Protein AF-A0A259T7M2-F1 (afdb_monomer)

pLDDT: mean 73.84, std 19.39, range [34.62, 96.56]

Solvent-accessible surface area (backbone atoms only — not comparable to full-atom values): 11384 Å² total; per-residue (Å²): 136,88,79,87,78,83,86,73,90,80,79,92,81,84,85,90,70,94,65,81,77,78,75,82,80,71,88,70,95,78,71,98,58,84,84,76,78,56,63,72,60,48,63,72,45,40,67,43,51,76,69,68,71,51,59,69,73,58,44,53,52,46,53,56,45,40,78,73,32,67,69,57,39,53,54,49,49,56,54,52,55,55,50,52,63,66,76,60,64,74,80,76,85,79,68,75,72,56,64,63,56,51,55,52,52,58,71,70,50,72,79,76,74,77,73,76,68,79,83,73,69,78,78,77,50,72,65,58,58,52,51,52,52,50,51,53,52,49,52,52,49,49,49,59,74,68,43,50,63,59,59,49,50,51,51,51,50,52,53,50,51,56,49,51,54,52,51,52,51,51,58,62,72,70,54,132

Radius of gyration: 30.53 Å; Cα contacts (8 Å, |Δi|>4): 27; chains: 1; bounding box: 56×61×74 Å

Sequence (176 aa):
MLLSGDCQEAGHYRQNRRVPVIPCQTNDASERRGAQVKCELIQYQMAAYAAHELPPE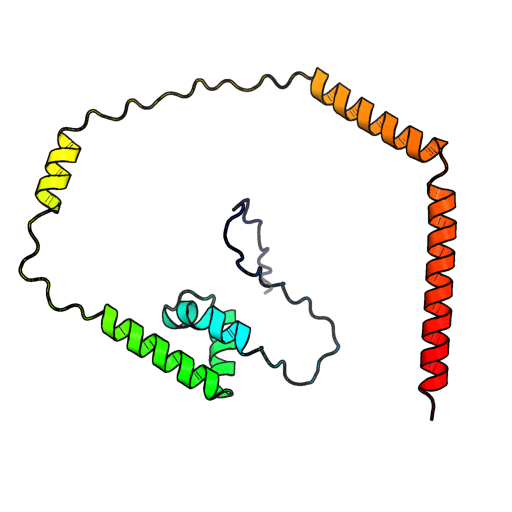TSLLIEKHLNQCPECQAWYQEIVEMSHMWESPDPVTDMPDIVSGVMEEIRQMPPLAVRSLPRSRPRESQKSKLAHFGLAACLTFCLFQFGIFEHLGNGLTEATQHLSTRVEHIFKEGNP

Structure (mmCIF, N/CA/C/O backbone):
data_AF-A0A259T7M2-F1
#
_entry.id   AF-A0A259T7M2-F1
#
loop_
_atom_site.group_PDB
_atom_site.id
_atom_site.type_symbol
_atom_site.label_atom_id
_atom_site.label_alt_id
_atom_site.label_comp_id
_atom_site.label_asym_id
_atom_site.label_entity_id
_atom_site.label_seq_id
_atom_site.pdbx_PDB_ins_code
_atom_site.Cartn_x
_atom_site.Cartn_y
_atom_site.Cartn_z
_atom_site.occupancy
_atom_site.B_iso_or_equiv
_atom_site.auth_seq_id
_atom_site.auth_comp_id
_atom_site.auth_asym_id
_atom_site.auth_atom_id
_atom_site.pdbx_PDB_model_num
ATOM 1 N N . MET A 1 1 ? 16.761 -17.327 27.073 1.00 35.00 1 MET A N 1
ATOM 2 C CA . MET A 1 1 ? 17.689 -16.486 26.291 1.00 35.00 1 MET A CA 1
ATOM 3 C C . MET A 1 1 ? 16.846 -15.497 25.520 1.00 35.00 1 MET A C 1
ATOM 5 O O . MET A 1 1 ? 15.986 -15.916 24.761 1.00 35.00 1 MET A O 1
ATOM 9 N N . LEU A 1 2 ? 17.015 -14.219 25.844 1.00 41.66 2 LEU A N 1
ATOM 10 C CA . LEU A 1 2 ? 16.367 -13.081 25.202 1.00 41.66 2 LEU A CA 1
ATOM 11 C C . LEU A 1 2 ? 17.026 -12.850 23.841 1.00 41.66 2 LEU A C 1
ATOM 13 O O . LEU A 1 2 ? 18.251 -12.789 23.783 1.00 41.66 2 LEU A O 1
ATOM 17 N N . LEU A 1 3 ? 16.235 -12.671 22.788 1.00 41.03 3 LEU A N 1
ATOM 18 C CA . LEU A 1 3 ? 16.677 -11.936 21.608 1.00 41.03 3 LEU A CA 1
ATOM 19 C C . LEU A 1 3 ? 15.627 -10.870 21.313 1.00 41.03 3 LEU A C 1
ATOM 21 O O . LEU A 1 3 ? 14.634 -11.110 20.631 1.00 41.03 3 LEU A O 1
ATOM 25 N N . SER A 1 4 ? 15.864 -9.702 21.909 1.00 42.59 4 SER A N 1
ATOM 26 C CA . SER A 1 4 ? 15.379 -8.424 21.405 1.00 42.59 4 SER A CA 1
ATOM 27 C C . SER A 1 4 ? 15.947 -8.235 20.001 1.00 42.59 4 SER A C 1
ATOM 29 O O . SER A 1 4 ? 17.165 -8.213 19.831 1.00 42.59 4 SER A O 1
ATOM 31 N N . GLY A 1 5 ? 15.072 -8.158 19.003 1.00 38.41 5 GLY A N 1
ATOM 32 C CA . GLY A 1 5 ? 15.416 -7.710 17.661 1.00 38.41 5 GLY A CA 1
ATOM 33 C C . GLY A 1 5 ? 14.941 -6.276 17.497 1.00 38.41 5 GLY A C 1
ATOM 34 O O . GLY A 1 5 ? 13.739 -6.033 17.441 1.00 38.41 5 GLY A O 1
ATOM 35 N N . ASP A 1 6 ? 15.885 -5.343 17.466 1.00 40.09 6 ASP A N 1
ATOM 36 C CA . ASP A 1 6 ? 15.652 -3.932 17.183 1.00 40.09 6 ASP A CA 1
ATOM 37 C C . ASP A 1 6 ? 15.099 -3.760 15.754 1.00 40.09 6 ASP A C 1
ATOM 39 O O . ASP A 1 6 ? 15.720 -4.187 14.778 1.00 40.09 6 ASP A O 1
ATOM 43 N N . CYS A 1 7 ? 13.932 -3.125 15.604 1.00 39.53 7 CYS A N 1
ATOM 44 C CA . CYS A 1 7 ? 13.432 -2.707 14.294 1.00 39.53 7 CYS A CA 1
ATOM 45 C C . CYS A 1 7 ? 14.139 -1.416 13.872 1.00 39.53 7 CYS A C 1
ATOM 47 O O . CYS A 1 7 ? 13.819 -0.322 14.335 1.00 39.53 7 CYS A O 1
ATOM 49 N N . GLN A 1 8 ? 15.118 -1.576 12.990 1.00 40.34 8 GLN A N 1
ATOM 50 C CA . GLN A 1 8 ? 15.891 -0.510 12.372 1.00 40.34 8 GLN A CA 1
ATOM 51 C C . GLN A 1 8 ? 15.085 0.212 11.274 1.00 40.34 8 GLN A C 1
ATOM 53 O O . GLN A 1 8 ? 14.335 -0.408 10.522 1.00 40.34 8 GLN A O 1
ATOM 58 N N . GLU A 1 9 ? 15.262 1.535 11.210 1.00 45.09 9 GLU A N 1
ATOM 59 C CA . GLU A 1 9 ? 14.711 2.483 10.232 1.00 45.09 9 GLU A CA 1
ATOM 60 C C . GLU A 1 9 ? 14.661 1.957 8.785 1.00 45.09 9 GLU A C 1
ATOM 62 O O . GLU A 1 9 ? 15.692 1.654 8.184 1.00 45.09 9 GLU A O 1
ATOM 67 N N . ALA A 1 10 ? 13.470 1.982 8.177 1.00 39.53 10 ALA A N 1
ATOM 68 C CA . ALA A 1 10 ? 13.306 1.961 6.726 1.00 39.53 10 ALA A CA 1
ATOM 69 C C . ALA A 1 10 ? 12.948 3.373 6.242 1.00 39.53 10 ALA A C 1
ATOM 71 O O . ALA A 1 10 ? 11.916 3.944 6.598 1.00 39.53 10 ALA A O 1
ATOM 72 N N . GLY A 1 11 ? 13.861 3.949 5.462 1.00 34.62 11 GLY A N 1
ATOM 73 C CA . GLY A 1 11 ? 13.812 5.325 4.996 1.00 34.62 11 GLY A CA 1
ATOM 74 C C . GLY A 1 11 ? 12.745 5.629 3.940 1.00 34.62 11 GLY A C 1
ATOM 75 O O . GLY A 1 11 ? 12.208 4.763 3.260 1.00 34.62 11 GLY A O 1
ATOM 76 N N . HIS A 1 12 ? 12.492 6.932 3.815 1.00 41.09 12 HIS A N 1
ATOM 77 C CA . HIS A 1 12 ? 11.998 7.674 2.653 1.00 41.09 12 HIS A CA 1
ATOM 78 C C . HIS A 1 12 ? 11.417 6.873 1.467 1.00 41.09 12 HIS A C 1
ATOM 80 O O . HIS A 1 12 ? 12.053 6.745 0.422 1.00 41.09 12 HIS A O 1
ATOM 86 N N . TYR A 1 13 ? 10.132 6.520 1.555 1.00 36.28 13 TYR A N 1
ATOM 87 C CA . TYR A 1 13 ? 9.273 6.369 0.376 1.00 36.28 13 TYR A CA 1
ATOM 88 C C . TYR A 1 13 ? 8.168 7.431 0.427 1.00 36.28 13 TYR A C 1
ATOM 90 O O . TYR A 1 13 ? 7.138 7.290 1.087 1.00 36.28 13 TYR A O 1
ATOM 98 N N . ARG A 1 14 ? 8.437 8.581 -0.202 1.00 40.62 14 ARG A N 1
ATOM 99 C CA . ARG A 1 14 ? 7.526 9.730 -0.245 1.00 40.62 14 ARG A CA 1
ATOM 100 C C . ARG A 1 14 ? 6.441 9.510 -1.311 1.00 40.62 14 ARG A C 1
ATOM 102 O O . ARG A 1 14 ? 6.738 9.482 -2.497 1.00 40.62 14 ARG A O 1
ATOM 109 N N . GLN A 1 15 ? 5.194 9.485 -0.835 1.00 50.56 15 GLN A N 1
ATOM 110 C CA . GLN A 1 15 ? 4.051 10.261 -1.348 1.00 50.56 15 GLN A CA 1
ATOM 111 C C . GLN A 1 15 ? 3.531 9.957 -2.766 1.00 50.56 15 GLN A C 1
ATOM 113 O O . GLN A 1 15 ? 3.849 10.695 -3.690 1.00 50.56 15 GLN A O 1
ATOM 118 N N . ASN A 1 16 ? 2.633 8.963 -2.907 1.00 44.12 16 ASN A N 1
ATOM 119 C CA . ASN A 1 16 ? 1.376 9.121 -3.684 1.00 44.12 16 ASN A CA 1
ATOM 120 C C . ASN A 1 16 ? 0.408 7.916 -3.674 1.00 44.12 16 ASN A C 1
ATOM 122 O O . ASN A 1 16 ? -0.229 7.595 -4.673 1.00 44.12 16 ASN A O 1
ATOM 126 N N . ARG A 1 17 ? 0.198 7.272 -2.527 1.00 49.19 17 ARG A N 1
ATOM 127 C CA . ARG A 1 17 ? -1.041 6.521 -2.281 1.00 49.19 17 ARG A CA 1
ATOM 128 C C . ARG A 1 17 ? -1.515 6.873 -0.883 1.00 49.19 17 ARG A C 1
ATOM 130 O O . ARG A 1 17 ? -0.700 6.921 0.035 1.00 49.19 17 ARG A O 1
ATOM 137 N N . ARG A 1 18 ? -2.818 7.118 -0.715 1.00 47.66 18 ARG A N 1
ATOM 138 C CA . ARG A 1 18 ? -3.471 7.068 0.600 1.00 47.66 18 ARG A CA 1
ATOM 139 C C . ARG A 1 18 ? -3.459 5.608 1.066 1.00 47.66 18 ARG A C 1
ATOM 141 O O . ARG A 1 18 ? -4.497 4.965 1.096 1.00 47.66 18 ARG A O 1
ATOM 148 N N . VAL A 1 19 ? -2.276 5.056 1.324 1.00 51.38 19 VAL A N 1
ATOM 149 C CA . VAL A 1 19 ? -2.158 3.819 2.085 1.00 51.38 19 VAL A CA 1
ATOM 150 C C . VAL A 1 19 ? -2.390 4.253 3.526 1.00 51.38 19 VAL A C 1
ATOM 152 O O . VAL A 1 19 ? -1.615 5.082 4.016 1.00 51.38 19 VAL A O 1
ATOM 155 N N . PRO A 1 20 ? -3.468 3.811 4.191 1.00 48.91 20 PRO A N 1
ATOM 156 C CA . PRO A 1 20 ? -3.594 4.034 5.618 1.00 48.91 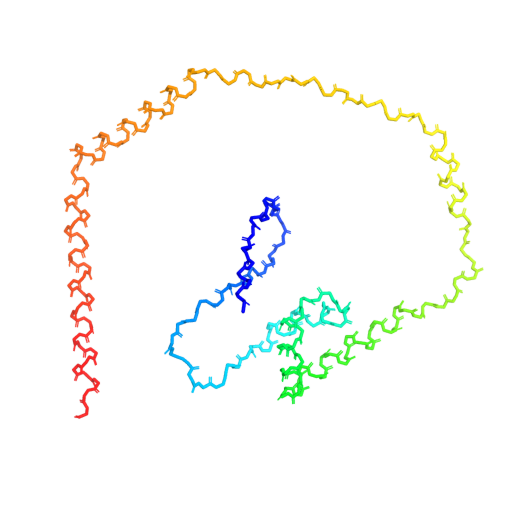20 PRO A CA 1
ATOM 157 C C . PRO A 1 20 ? -2.379 3.385 6.288 1.00 48.91 20 PRO A C 1
ATOM 159 O O . PRO A 1 20 ? -2.196 2.171 6.237 1.00 48.91 20 PRO A O 1
ATOM 162 N N . VAL A 1 21 ? -1.504 4.219 6.853 1.00 52.16 21 VAL A N 1
ATOM 163 C CA . VAL A 1 21 ? -0.411 3.759 7.708 1.00 52.16 21 VAL A CA 1
ATOM 164 C C . VAL A 1 21 ? -1.074 3.097 8.905 1.00 52.16 21 VAL A C 1
ATOM 166 O O . VAL A 1 21 ? -1.834 3.752 9.617 1.00 52.16 21 VAL A O 1
ATOM 169 N N . ILE A 1 22 ? -0.832 1.800 9.089 1.00 54.25 22 ILE A N 1
ATOM 170 C CA . ILE A 1 22 ? -1.330 1.059 10.246 1.00 54.25 22 ILE A CA 1
ATOM 171 C C . ILE A 1 22 ? -0.690 1.694 11.485 1.00 54.25 22 ILE A C 1
ATOM 173 O O . ILE A 1 22 ? 0.539 1.679 11.595 1.00 54.25 22 ILE A O 1
ATOM 177 N N . PRO A 1 23 ? -1.472 2.273 12.413 1.00 43.47 23 PRO A N 1
ATOM 178 C CA . PRO A 1 23 ? -0.924 2.701 13.685 1.00 43.47 23 PRO A CA 1
ATOM 179 C C . PRO A 1 23 ? -0.422 1.455 14.414 1.00 43.47 23 PRO A C 1
ATOM 181 O O . PRO A 1 23 ? -1.188 0.509 14.614 1.00 43.47 23 PRO A O 1
ATOM 184 N N . CYS A 1 24 ? 0.850 1.448 14.817 1.00 45.09 24 CYS A N 1
ATOM 185 C CA . CYS A 1 24 ? 1.316 0.520 15.841 1.00 45.09 24 CYS A CA 1
ATOM 186 C C . CYS A 1 24 ? 0.438 0.744 17.072 1.00 45.09 24 CYS A C 1
ATOM 188 O O . CYS A 1 24 ? 0.507 1.808 17.687 1.00 45.09 24 CYS A O 1
ATOM 190 N N . GLN A 1 25 ? -0.431 -0.217 17.387 1.00 51.72 25 GLN A N 1
ATOM 191 C CA . GLN A 1 25 ? -1.291 -0.124 18.557 1.00 51.72 25 GLN A CA 1
ATOM 192 C C . GLN A 1 25 ? -0.403 -0.239 19.795 1.00 51.72 25 GLN A C 1
ATOM 194 O O . GLN A 1 25 ? 0.048 -1.322 20.167 1.00 51.72 25 GLN A O 1
ATOM 199 N N . THR A 1 26 ? -0.087 0.906 20.396 1.00 39.47 26 THR A N 1
ATOM 200 C CA . THR A 1 26 ? 0.466 0.967 21.742 1.00 39.47 26 THR A CA 1
ATOM 201 C C . THR A 1 26 ? -0.611 0.468 22.691 1.00 39.47 26 THR A C 1
ATOM 203 O O . THR A 1 26 ? -1.748 0.934 22.662 1.00 39.47 26 THR A O 1
ATOM 206 N N . ASN A 1 27 ? -0.249 -0.537 23.482 1.00 45.38 27 ASN A N 1
ATOM 207 C CA . ASN A 1 27 ? -1.133 -1.213 24.417 1.00 45.38 27 ASN A CA 1
ATOM 208 C C . ASN A 1 27 ? -1.552 -0.264 25.552 1.00 45.38 27 ASN A C 1
ATOM 210 O O . ASN A 1 27 ? -0.941 -0.284 26.618 1.00 45.38 27 ASN A O 1
ATOM 214 N N . ASP A 1 28 ? -2.599 0.534 25.339 1.00 37.06 28 ASP A N 1
ATOM 215 C CA . ASP A 1 28 ? -3.284 1.241 26.418 1.00 37.06 28 ASP A CA 1
ATOM 216 C C . ASP A 1 28 ? -4.386 0.355 27.013 1.00 37.06 28 ASP A C 1
ATOM 218 O O . ASP A 1 28 ? -5.273 -0.179 26.345 1.00 37.06 28 ASP A O 1
ATOM 222 N N . ALA A 1 29 ? -4.259 0.140 28.318 1.00 41.50 29 ALA A N 1
ATOM 223 C CA . ALA A 1 29 ? -4.833 -0.953 29.090 1.00 41.50 29 ALA A CA 1
ATOM 224 C C . ALA A 1 29 ? -6.329 -0.798 29.445 1.00 41.50 29 ALA A C 1
ATOM 226 O O . ALA A 1 29 ? -6.711 -1.015 30.595 1.00 41.50 29 ALA A O 1
ATOM 227 N N . SER A 1 30 ? -7.200 -0.469 28.487 1.00 39.97 30 SER A N 1
ATOM 228 C CA . SER A 1 30 ? -8.636 -0.297 28.767 1.00 39.97 30 SER A CA 1
ATOM 229 C C . SER A 1 30 ? -9.575 -0.759 27.643 1.00 39.97 30 SER A C 1
ATOM 231 O O . SER A 1 30 ? -10.521 -0.057 27.305 1.00 39.97 30 SER A O 1
ATOM 233 N N . GLU A 1 31 ? -9.403 -1.968 27.099 1.00 40.16 31 GLU A N 1
ATOM 234 C CA . GLU A 1 31 ? -10.474 -2.569 26.285 1.00 40.16 31 GLU A CA 1
ATOM 235 C C . GLU A 1 31 ? -10.493 -4.104 26.350 1.00 40.16 31 GLU A C 1
ATOM 237 O O . GLU A 1 31 ? -10.132 -4.824 25.426 1.00 40.16 31 GLU A O 1
ATOM 242 N N . ARG A 1 32 ? -10.939 -4.640 27.494 1.00 41.00 32 ARG A N 1
ATOM 243 C CA . ARG A 1 32 ? -11.297 -6.064 27.647 1.00 41.00 32 ARG A CA 1
ATOM 244 C C . ARG A 1 32 ? -12.754 -6.323 27.238 1.00 41.00 32 ARG A C 1
ATOM 246 O O . ARG A 1 32 ? -13.543 -6.840 28.023 1.00 41.00 32 ARG A O 1
ATOM 253 N N . ARG A 1 33 ? -13.110 -5.967 26.004 1.00 42.06 33 ARG A N 1
ATOM 254 C CA . ARG A 1 33 ? -14.255 -6.517 25.256 1.00 42.06 33 ARG A CA 1
ATOM 255 C C . ARG A 1 33 ? -13.726 -6.797 23.854 1.00 42.06 33 ARG A C 1
ATOM 257 O O . ARG A 1 33 ? -13.113 -5.914 23.276 1.00 42.06 33 ARG A O 1
ATOM 264 N N . GLY A 1 34 ? -13.845 -8.046 23.397 1.00 44.12 34 GLY A N 1
ATOM 265 C CA . GLY A 1 34 ? -13.130 -8.594 22.238 1.00 44.12 34 GLY A CA 1
ATOM 266 C C . GLY A 1 34 ? -12.983 -7.598 21.090 1.00 44.12 34 GLY A C 1
ATOM 267 O O . GLY A 1 34 ? -13.985 -7.116 20.572 1.00 44.12 34 GLY A O 1
ATOM 268 N N . ALA A 1 35 ? -11.733 -7.283 20.747 1.00 45.53 35 ALA A N 1
ATOM 269 C CA . ALA A 1 35 ? -11.375 -6.314 19.723 1.00 45.53 35 ALA A CA 1
ATOM 270 C C . ALA A 1 35 ? -12.031 -6.692 18.386 1.00 45.53 35 ALA A C 1
ATOM 272 O O . ALA A 1 35 ? -11.544 -7.554 17.654 1.00 45.53 35 ALA A O 1
ATOM 273 N N . GLN A 1 36 ? -13.168 -6.068 18.087 1.00 62.66 36 GLN A N 1
ATOM 274 C CA . GLN A 1 36 ? -13.837 -6.203 16.805 1.00 62.66 36 GLN A CA 1
ATOM 275 C C . GLN A 1 36 ? -13.034 -5.405 15.781 1.00 62.66 36 GLN A C 1
ATOM 277 O O . GLN A 1 36 ? -13.080 -4.175 15.740 1.00 62.66 36 GLN A O 1
ATOM 282 N N . VAL A 1 37 ? -12.269 -6.110 14.950 1.00 79.38 37 VAL A N 1
ATOM 283 C CA . VAL A 1 37 ? -11.687 -5.506 13.752 1.00 79.38 37 VAL A CA 1
ATOM 284 C C . VAL A 1 37 ? -12.834 -5.100 12.831 1.00 79.38 37 VAL A C 1
ATOM 286 O O . VAL A 1 37 ? -13.734 -5.897 12.566 1.00 79.38 37 VAL A O 1
ATOM 289 N N . LYS A 1 38 ? -12.814 -3.852 12.362 1.00 90.56 38 LYS A N 1
ATOM 290 C CA . LYS A 1 38 ? -13.864 -3.305 11.496 1.00 90.56 38 LYS A CA 1
ATOM 291 C C . LYS A 1 38 ? -13.856 -4.003 10.136 1.00 90.56 38 LYS A C 1
ATOM 293 O O . LYS A 1 38 ? -12.800 -4.093 9.512 1.00 90.56 38 LYS A O 1
ATOM 298 N N . CYS A 1 39 ? -15.033 -4.402 9.650 1.00 93.62 39 CYS A N 1
ATOM 299 C CA . CYS A 1 39 ? -15.189 -5.062 8.348 1.00 93.62 39 CYS A CA 1
ATOM 300 C C . CYS A 1 39 ? -14.589 -4.241 7.197 1.00 93.62 39 CYS A C 1
ATOM 302 O O . CYS A 1 39 ? -13.951 -4.806 6.321 1.00 93.62 39 CYS A O 1
ATOM 304 N N . GLU A 1 40 ? -14.706 -2.910 7.238 1.00 93.12 40 GLU A N 1
ATOM 305 C CA . GLU A 1 40 ? -14.131 -2.012 6.223 1.00 93.12 40 GLU A CA 1
ATOM 306 C C . GLU A 1 40 ? -12.616 -2.205 6.048 1.00 93.12 40 GLU A C 1
ATOM 308 O O . GLU A 1 40 ? -12.104 -2.207 4.929 1.00 93.12 40 GLU A O 1
ATOM 313 N N . LEU A 1 41 ? -11.888 -2.403 7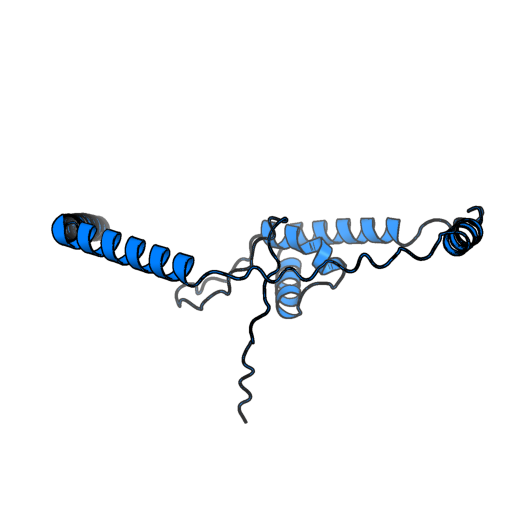.154 1.00 92.75 41 LEU A N 1
ATOM 314 C CA . LEU A 1 41 ? -10.443 -2.627 7.118 1.00 92.75 41 LEU A CA 1
ATOM 315 C C . LEU A 1 41 ? -10.115 -3.996 6.516 1.00 92.75 41 LE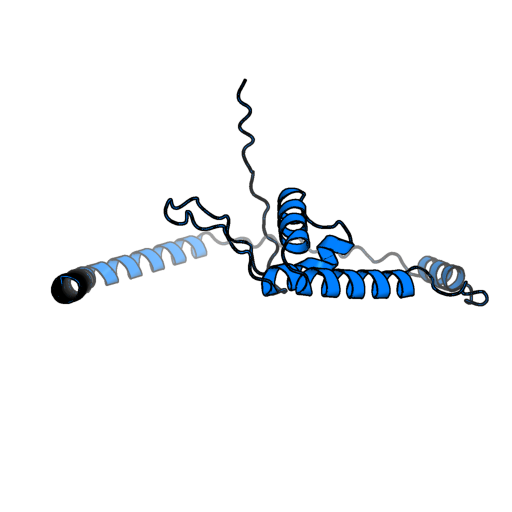U A C 1
ATOM 317 O O . LEU A 1 41 ? -9.189 -4.112 5.717 1.00 92.75 41 LEU A O 1
ATOM 321 N N . ILE A 1 42 ? -10.893 -5.014 6.882 1.00 95.25 42 ILE A N 1
ATOM 322 C CA . ILE A 1 42 ? -10.738 -6.380 6.377 1.00 95.25 42 ILE A CA 1
ATOM 323 C C . ILE A 1 42 ? -11.006 -6.424 4.872 1.00 95.25 42 ILE A C 1
ATOM 325 O O . ILE A 1 42 ? -10.184 -6.931 4.116 1.00 95.25 42 ILE A O 1
ATOM 329 N N . GLN A 1 43 ? -12.111 -5.827 4.425 1.00 93.56 43 GLN A N 1
ATOM 330 C CA . GLN A 1 43 ? -12.475 -5.743 3.011 1.00 93.56 43 GLN A CA 1
ATOM 331 C C . GLN A 1 43 ? -11.408 -5.010 2.191 1.00 93.56 43 GLN A C 1
ATOM 333 O O . GLN A 1 43 ? -11.055 -5.472 1.107 1.00 93.56 43 GLN A O 1
ATOM 338 N N . TYR A 1 44 ? -10.834 -3.924 2.725 1.00 94.06 44 TYR A N 1
ATOM 339 C CA . TYR A 1 44 ? -9.732 -3.202 2.080 1.00 94.06 44 TYR A CA 1
ATOM 340 C C . TYR A 1 44 ? -8.478 -4.070 1.892 1.00 94.06 44 TYR A C 1
ATOM 342 O O . TYR A 1 44 ? -7.792 -3.960 0.877 1.00 94.06 44 TYR A O 1
ATOM 350 N N . GLN A 1 45 ? -8.173 -4.938 2.858 1.00 95.00 45 GLN A N 1
ATOM 351 C CA . GLN A 1 45 ? -6.999 -5.814 2.824 1.00 95.00 45 GLN A CA 1
ATOM 352 C C . GLN A 1 45 ? -7.254 -7.155 2.119 1.00 95.00 45 GLN A C 1
ATOM 354 O O . GLN A 1 45 ? -6.311 -7.917 1.911 1.00 95.00 45 GLN A O 1
ATOM 359 N N . MET A 1 46 ? -8.496 -7.439 1.717 1.00 95.25 46 MET A N 1
ATOM 360 C CA . MET A 1 46 ? -8.909 -8.765 1.254 1.00 95.25 46 MET A CA 1
ATOM 361 C C . MET A 1 46 ? -8.161 -9.235 0.002 1.00 95.25 46 MET A C 1
ATOM 363 O O . MET A 1 46 ? -7.771 -10.394 -0.076 1.00 95.25 46 MET A O 1
ATOM 367 N N . ALA A 1 47 ? -7.904 -8.339 -0.956 1.00 93.75 47 ALA A N 1
ATOM 368 C CA . ALA A 1 47 ? -7.166 -8.691 -2.171 1.00 93.75 47 ALA A CA 1
ATOM 369 C C . ALA A 1 47 ? -5.705 -9.071 -1.869 1.00 93.75 47 ALA A C 1
ATOM 371 O O . ALA A 1 47 ? -5.207 -10.072 -2.374 1.00 93.75 47 ALA A O 1
ATOM 372 N N . ALA A 1 48 ? -5.037 -8.314 -0.992 1.00 94.50 48 ALA A N 1
ATOM 373 C CA . ALA A 1 48 ? -3.674 -8.623 -0.558 1.00 94.50 48 ALA A CA 1
ATOM 374 C C . ALA A 1 48 ? -3.621 -9.916 0.272 1.00 94.50 48 ALA A C 1
ATOM 376 O O . ALA A 1 48 ? -2.653 -10.668 0.190 1.00 94.50 48 ALA A O 1
ATOM 377 N N . TYR A 1 49 ? -4.670 -10.195 1.054 1.00 95.88 49 TYR A N 1
ATOM 378 C CA . TYR A 1 49 ? -4.818 -11.462 1.767 1.00 95.88 49 TYR A CA 1
ATOM 379 C C . TYR A 1 49 ? -4.965 -12.645 0.800 1.00 95.88 49 TYR A C 1
ATOM 381 O O . TYR A 1 49 ? -4.228 -13.620 0.931 1.00 95.88 49 TYR A O 1
ATOM 389 N N . ALA A 1 50 ? -5.852 -12.536 -0.197 1.00 93.88 50 ALA A N 1
ATOM 390 C CA . ALA A 1 50 ? -6.072 -13.563 -1.218 1.00 93.88 50 ALA A CA 1
ATOM 391 C C . ALA A 1 50 ? -4.811 -13.847 -2.054 1.00 93.88 50 ALA A C 1
ATOM 393 O O . ALA A 1 50 ? -4.551 -14.992 -2.405 1.00 93.88 50 ALA A O 1
ATOM 394 N N . ALA A 1 51 ? -3.995 -12.823 -2.313 1.00 93.00 51 ALA A N 1
ATOM 395 C CA . ALA A 1 51 ? -2.712 -12.949 -3.006 1.00 93.00 51 ALA A CA 1
ATOM 396 C C . ALA A 1 51 ? -1.542 -13.393 -2.099 1.00 93.00 51 ALA A C 1
ATOM 398 O O . ALA A 1 51 ? -0.408 -13.484 -2.564 1.00 93.00 51 ALA A O 1
ATOM 399 N N . HIS A 1 52 ? -1.784 -13.655 -0.808 1.00 93.75 52 HIS A N 1
ATOM 400 C CA . HIS A 1 52 ? -0.756 -13.985 0.188 1.00 93.75 52 HIS A CA 1
ATOM 401 C C . HIS A 1 52 ? 0.364 -12.930 0.337 1.00 93.75 52 HIS A C 1
ATOM 403 O O . HIS A 1 52 ? 1.496 -13.254 0.695 1.00 93.75 52 HIS A O 1
ATOM 409 N N . GLU A 1 53 ? 0.050 -11.649 0.121 1.00 95.69 53 GLU A N 1
ATOM 410 C CA . GLU A 1 53 ? 1.005 -10.527 0.182 1.00 95.69 53 GLU A CA 1
ATOM 411 C C . GLU A 1 53 ? 1.048 -9.827 1.553 1.00 95.69 53 GLU A C 1
ATOM 413 O O . GLU A 1 53 ? 1.777 -8.851 1.751 1.00 95.69 53 GLU A O 1
ATOM 418 N N . LEU A 1 54 ? 0.256 -10.299 2.517 1.00 94.00 54 LEU A N 1
ATOM 419 C CA . LEU A 1 54 ? 0.194 -9.714 3.853 1.00 94.00 54 LEU A CA 1
ATOM 420 C C . LEU A 1 54 ? 1.206 -10.347 4.823 1.00 94.00 54 LEU A C 1
ATOM 422 O O . LEU A 1 54 ? 1.414 -11.563 4.801 1.00 94.00 54 LEU A O 1
ATOM 426 N N . PRO A 1 55 ? 1.784 -9.551 5.746 1.00 93.19 55 PRO A N 1
ATOM 427 C CA . PRO A 1 55 ? 2.539 -10.076 6.878 1.00 93.19 55 PRO A CA 1
ATOM 428 C C . PRO A 1 55 ? 1.749 -11.137 7.671 1.00 93.19 55 PRO A C 1
ATOM 430 O O . PRO A 1 55 ? 0.524 -11.028 7.796 1.00 93.19 55 PRO A O 1
ATOM 433 N N . PRO A 1 56 ? 2.425 -12.126 8.284 1.00 90.88 56 PRO A N 1
ATOM 434 C CA . PRO A 1 56 ? 1.760 -13.251 8.948 1.00 90.88 56 PRO A CA 1
ATOM 435 C C . PRO A 1 56 ? 0.813 -12.814 10.077 1.00 90.88 56 PRO A C 1
ATOM 437 O O . PRO A 1 56 ? -0.285 -13.351 10.201 1.00 90.88 56 PRO A O 1
ATOM 440 N N . GLU A 1 57 ? 1.188 -11.788 10.845 1.00 89.94 57 GLU A N 1
ATOM 441 C CA . GLU A 1 57 ? 0.359 -11.241 11.930 1.00 89.94 57 GLU A CA 1
ATOM 442 C C . GLU A 1 57 ? -0.981 -10.688 11.420 1.00 89.94 57 GLU A C 1
ATOM 444 O O . GLU A 1 57 ? -2.040 -10.935 11.999 1.00 89.94 57 GLU A O 1
ATOM 449 N N . THR A 1 58 ? -0.949 -9.963 10.298 1.00 90.06 58 THR A N 1
ATOM 450 C CA . THR A 1 58 ? -2.151 -9.407 9.664 1.00 90.06 58 THR A CA 1
ATOM 451 C C . THR A 1 58 ? -3.006 -10.487 9.010 1.00 90.06 58 THR A C 1
ATOM 453 O O . THR A 1 58 ? -4.229 -10.436 9.117 1.00 90.06 58 THR A O 1
ATOM 456 N N . SER A 1 59 ? -2.384 -11.504 8.409 1.00 93.69 59 SER A N 1
ATOM 457 C CA . SER A 1 59 ? -3.091 -12.644 7.819 1.00 93.69 59 SER A CA 1
ATOM 458 C C . SER A 1 59 ? -3.872 -13.435 8.870 1.00 93.69 59 SER A C 1
ATOM 460 O O . SER A 1 59 ? -5.045 -13.729 8.656 1.00 93.69 59 SER A O 1
ATOM 462 N N . LEU A 1 60 ? -3.274 -13.697 10.040 1.00 94.12 60 LEU A N 1
ATOM 463 C CA . LEU A 1 60 ? -3.952 -14.365 11.160 1.00 94.12 60 LEU A CA 1
ATOM 464 C C . LEU A 1 60 ? -5.136 -13.554 11.699 1.00 94.12 60 LEU A C 1
ATOM 466 O O . LEU A 1 60 ? -6.142 -14.113 12.136 1.00 94.12 60 LEU A O 1
ATOM 470 N N . LEU A 1 61 ? -5.016 -12.227 11.712 1.00 93.69 61 LEU A N 1
ATOM 471 C CA . LEU A 1 61 ? -6.088 -11.339 12.150 1.00 93.69 61 LEU A CA 1
ATOM 472 C C . LEU A 1 61 ? -7.274 -11.372 11.176 1.00 93.69 61 LEU A C 1
ATOM 474 O O . LEU A 1 61 ? -8.419 -11.470 11.622 1.00 93.69 61 LEU A O 1
ATOM 478 N N . ILE A 1 62 ? -7.006 -11.348 9.868 1.00 95.00 62 ILE A N 1
ATOM 479 C CA . ILE A 1 62 ? -8.040 -11.481 8.835 1.00 95.00 62 ILE A CA 1
ATOM 480 C C . ILE A 1 62 ? -8.686 -12.863 8.897 1.00 95.00 62 ILE A C 1
ATOM 482 O O . ILE A 1 62 ? -9.908 -12.950 8.930 1.00 95.00 62 ILE A O 1
ATOM 486 N N . GLU A 1 63 ? -7.900 -13.931 9.019 1.00 95.00 63 GLU A N 1
ATOM 487 C CA . GLU A 1 63 ? -8.407 -15.301 9.144 1.00 95.00 63 GLU A CA 1
ATOM 488 C C . GLU A 1 63 ? -9.360 -15.451 10.341 1.00 95.00 63 GLU A C 1
ATOM 490 O O . GLU A 1 63 ? -10.460 -15.995 10.222 1.00 95.00 63 GLU A O 1
ATOM 495 N N . LYS A 1 64 ? -8.994 -14.896 11.503 1.00 94.19 64 LYS A N 1
ATOM 496 C CA . LYS A 1 64 ? -9.878 -14.866 12.679 1.00 94.19 64 LYS A CA 1
ATOM 497 C C . LYS A 1 64 ? -11.182 -14.119 12.407 1.00 94.19 64 LYS A C 1
ATOM 499 O O . LYS A 1 64 ? -12.227 -14.565 12.873 1.00 94.19 64 LYS A O 1
ATOM 504 N N . HIS A 1 65 ? -11.129 -13.008 11.675 1.00 94.38 65 HIS A N 1
ATOM 505 C CA . HIS A 1 65 ? -12.321 -12.243 11.318 1.00 94.38 65 HIS A CA 1
ATOM 506 C C . HIS A 1 65 ? -13.210 -12.996 10.319 1.00 94.38 65 HIS A C 1
ATOM 508 O O . HIS A 1 65 ? -14.421 -13.048 10.517 1.00 94.38 65 HIS A O 1
ATOM 514 N N . LEU A 1 66 ? -12.633 -13.625 9.291 1.00 95.12 66 LEU A N 1
ATOM 515 C CA . LEU A 1 66 ? -13.365 -14.432 8.306 1.00 95.12 66 LEU A CA 1
ATOM 516 C C . LEU A 1 66 ? -14.129 -15.587 8.965 1.00 95.12 66 LEU A C 1
ATOM 518 O O . LEU A 1 66 ? -15.270 -15.850 8.606 1.00 95.12 66 LEU A O 1
ATOM 522 N N . ASN A 1 67 ? -13.546 -16.211 9.991 1.00 94.81 67 ASN A N 1
ATOM 523 C CA . ASN A 1 67 ? -14.205 -17.270 10.762 1.00 94.81 67 ASN A CA 1
ATOM 524 C C . ASN A 1 67 ? -15.407 -16.784 11.596 1.00 94.81 67 ASN A C 1
ATOM 526 O O . ASN A 1 67 ? -16.181 -17.601 12.092 1.00 94.81 67 ASN A O 1
ATOM 530 N N . GLN A 1 68 ? -15.547 -15.473 11.803 1.00 92.50 68 GLN A N 1
ATOM 531 C CA . GLN A 1 68 ? -16.571 -14.873 12.666 1.00 92.50 68 GLN A CA 1
ATOM 532 C C . GLN A 1 68 ? -17.565 -13.992 11.898 1.00 92.50 68 GLN A C 1
ATOM 534 O O . GLN A 1 68 ? -18.642 -13.702 12.419 1.00 92.50 68 GLN A O 1
ATOM 539 N N . CYS A 1 69 ? -17.224 -13.555 10.683 1.00 94.88 69 CYS A N 1
ATOM 540 C CA . CYS A 1 69 ? -18.012 -12.621 9.888 1.00 94.88 69 CYS A CA 1
ATOM 541 C C . CYS A 1 69 ? -18.391 -13.237 8.526 1.00 94.88 69 CYS A C 1
ATOM 543 O O . CYS A 1 69 ? -17.553 -13.258 7.620 1.00 94.88 69 CYS A O 1
ATOM 545 N N . PRO A 1 70 ? -19.651 -13.683 8.344 1.00 93.56 70 PRO A N 1
ATOM 546 C CA . PRO A 1 70 ? -20.091 -14.310 7.095 1.00 93.56 70 PRO A CA 1
ATOM 547 C C . PRO A 1 70 ? -20.062 -13.345 5.899 1.00 93.56 70 PRO A C 1
ATOM 549 O O . PRO A 1 70 ? -19.740 -13.759 4.792 1.00 93.56 70 PRO A O 1
ATOM 552 N N . GLU A 1 71 ? -20.313 -12.052 6.117 1.00 93.56 71 GLU A N 1
ATOM 553 C CA . GLU A 1 71 ? -20.245 -11.022 5.067 1.00 93.56 71 GLU A CA 1
ATOM 554 C C . GLU A 1 71 ? -18.832 -10.902 4.476 1.00 93.56 71 GLU A C 1
ATOM 556 O O . GLU A 1 71 ? -18.644 -10.881 3.261 1.00 93.56 71 GLU A O 1
ATOM 561 N N . CYS A 1 72 ? -17.805 -10.868 5.333 1.00 95.62 72 CYS A N 1
ATOM 562 C CA . CYS A 1 72 ? -16.420 -10.817 4.869 1.00 95.62 72 CYS A CA 1
ATOM 563 C C . CYS A 1 72 ? -15.973 -12.146 4.246 1.00 95.62 72 CYS A C 1
ATOM 565 O O . CYS A 1 72 ? -15.128 -12.138 3.355 1.00 95.62 72 CYS A O 1
ATOM 567 N N . GLN A 1 73 ? -16.545 -13.274 4.675 1.00 96.56 73 GLN A N 1
ATOM 568 C CA . GLN A 1 73 ? -16.307 -14.570 4.042 1.00 96.56 73 GLN A CA 1
ATOM 569 C C . GLN A 1 73 ? -16.880 -14.630 2.620 1.00 96.56 73 GLN A C 1
ATOM 571 O O . GLN A 1 73 ? -16.186 -15.095 1.719 1.00 96.56 73 GLN A O 1
ATOM 576 N N . ALA A 1 74 ? -18.097 -14.125 2.404 1.00 95.75 74 ALA A N 1
ATOM 577 C CA . ALA A 1 74 ? -18.693 -14.020 1.073 1.00 95.75 74 ALA A CA 1
ATOM 578 C C . ALA A 1 74 ? -17.853 -13.111 0.159 1.00 95.75 74 ALA A C 1
ATOM 580 O O . ALA A 1 74 ? -17.477 -13.512 -0.938 1.00 95.75 74 ALA A O 1
ATOM 581 N N . TRP A 1 75 ? -17.441 -11.943 0.661 1.00 95.00 75 TRP A N 1
ATOM 582 C CA . TRP A 1 75 ? -16.551 -11.030 -0.066 1.00 95.00 75 TRP A CA 1
ATOM 583 C C . TRP A 1 75 ? -15.213 -11.677 -0.461 1.00 95.00 75 TRP A C 1
ATOM 585 O O . TRP A 1 75 ? -14.703 -11.462 -1.559 1.00 95.00 75 TRP A O 1
ATOM 595 N N . TYR A 1 76 ? -14.633 -12.492 0.426 1.00 96.56 76 TYR A N 1
ATOM 596 C CA . TYR A 1 76 ? -13.416 -13.243 0.119 1.00 96.56 76 TYR A CA 1
ATOM 597 C C . TYR A 1 76 ? -13.629 -14.243 -1.027 1.00 96.56 76 TYR A C 1
ATOM 599 O O . TYR A 1 76 ? -12.788 -14.330 -1.919 1.00 96.56 76 TYR A O 1
ATOM 607 N N . GLN A 1 77 ? -14.754 -14.964 -1.030 1.00 95.81 77 GLN A N 1
ATOM 608 C CA . GLN A 1 77 ? -15.087 -15.914 -2.097 1.00 95.81 77 GLN A CA 1
ATOM 609 C C . GLN A 1 77 ? -15.222 -15.217 -3.454 1.00 95.81 77 GLN A C 1
ATOM 611 O O . GLN A 1 77 ? -14.619 -15.678 -4.419 1.00 95.81 77 GLN A O 1
ATOM 616 N N . GLU A 1 78 ? -15.904 -14.070 -3.515 1.00 94.62 78 GLU A N 1
ATOM 617 C CA . GLU A 1 78 ? -16.035 -13.279 -4.749 1.00 94.62 78 GLU A CA 1
ATOM 618 C C . GLU A 1 78 ? -14.669 -12.879 -5.332 1.00 94.62 78 GLU A C 1
ATOM 620 O O . GLU A 1 78 ? -14.436 -12.973 -6.539 1.00 94.62 78 GLU A O 1
ATOM 625 N N . ILE A 1 79 ? -13.731 -12.466 -4.473 1.00 94.38 79 ILE A N 1
ATOM 626 C CA . ILE A 1 79 ? -12.373 -12.100 -4.896 1.00 94.38 79 ILE A CA 1
ATOM 627 C C . ILE A 1 79 ? -11.617 -13.310 -5.458 1.00 94.38 79 ILE A C 1
ATOM 629 O O . ILE A 1 79 ? -10.946 -13.176 -6.482 1.00 94.38 79 ILE A O 1
ATOM 633 N N . VAL A 1 80 ? -11.732 -14.478 -4.819 1.00 93.25 80 VAL A N 1
ATOM 634 C CA . VAL A 1 80 ? -11.074 -15.718 -5.267 1.00 93.25 80 VAL A CA 1
ATOM 635 C C . VAL A 1 80 ? -11.663 -16.226 -6.589 1.00 93.25 80 VAL A C 1
ATOM 637 O O . VAL A 1 80 ? -10.932 -16.678 -7.472 1.00 93.25 80 VAL A O 1
ATOM 640 N N . GLU A 1 81 ? -12.979 -16.127 -6.767 1.00 91.56 81 GLU A N 1
ATOM 641 C CA . GLU A 1 81 ? -13.636 -16.480 -8.029 1.00 91.56 81 GLU A CA 1
ATOM 642 C C . GLU A 1 81 ? -13.154 -15.581 -9.173 1.00 91.56 81 GLU A C 1
ATOM 644 O O . GLU A 1 81 ? -12.781 -16.067 -10.246 1.00 91.56 81 GLU A O 1
ATOM 649 N N . MET A 1 82 ? -13.075 -14.271 -8.926 1.00 89.19 82 MET A N 1
ATOM 650 C CA . MET A 1 82 ? -12.559 -13.313 -9.899 1.00 89.19 82 MET A CA 1
ATOM 651 C C . MET A 1 82 ? -11.082 -13.570 -10.237 1.00 89.19 82 MET A C 1
ATOM 653 O O . MET A 1 82 ? -10.704 -13.455 -11.404 1.00 89.19 82 MET A O 1
ATOM 657 N N . SER A 1 83 ? -10.243 -13.952 -9.265 1.00 87.62 83 SER A N 1
ATOM 658 C CA . SER A 1 83 ? -8.840 -14.281 -9.549 1.00 87.62 83 SER A CA 1
ATOM 659 C C . SER A 1 83 ? -8.705 -15.539 -10.407 1.00 87.62 83 SER A C 1
ATOM 661 O O . SER A 1 83 ? -7.896 -15.559 -11.333 1.00 87.62 83 SER A O 1
ATOM 663 N N . HIS A 1 84 ? -9.540 -16.556 -10.177 1.00 86.12 84 HIS A N 1
ATOM 664 C CA . HIS A 1 84 ? -9.524 -17.784 -10.974 1.00 86.12 84 HIS A CA 1
ATOM 665 C C . HIS A 1 84 ? -9.904 -17.533 -12.445 1.00 86.12 84 HIS A C 1
ATOM 667 O O . HIS A 1 84 ? -9.328 -18.135 -13.356 1.00 86.12 84 HIS A O 1
ATOM 673 N N . MET A 1 85 ? -10.838 -16.608 -12.699 1.00 85.06 85 MET A N 1
ATOM 674 C CA . MET A 1 85 ? -11.172 -16.176 -14.063 1.00 85.06 85 MET A CA 1
ATOM 675 C C . MET A 1 85 ? -9.978 -15.553 -14.798 1.00 85.06 85 MET A C 1
ATOM 677 O O . MET A 1 85 ? -9.901 -15.640 -16.020 1.00 85.06 85 MET A O 1
ATOM 681 N N . TRP A 1 86 ? -9.064 -14.897 -14.081 1.00 82.75 86 TRP A N 1
ATOM 682 C CA . TRP A 1 86 ? -7.894 -14.249 -14.681 1.00 82.75 86 TRP A CA 1
ATOM 683 C C . TRP A 1 86 ? -6.701 -15.189 -14.839 1.00 82.75 86 TRP A C 1
ATOM 685 O O . TRP A 1 86 ? -5.885 -14.978 -15.731 1.00 82.75 86 TRP A O 1
ATOM 695 N N . GLU A 1 87 ? -6.592 -16.214 -13.994 1.00 81.69 87 GLU A N 1
ATOM 696 C CA . GLU A 1 87 ? -5.490 -17.184 -14.021 1.00 81.69 87 GLU A CA 1
ATOM 697 C C . GLU A 1 87 ? -5.652 -18.248 -15.118 1.00 81.69 87 GLU A C 1
ATOM 699 O O . GLU A 1 87 ? -4.683 -18.891 -15.517 1.00 81.69 87 GLU A O 1
ATOM 704 N N . SER A 1 88 ? -6.863 -18.384 -15.665 1.00 68.00 88 SER A N 1
ATOM 705 C CA . SER A 1 88 ? -7.191 -19.291 -16.768 1.00 68.00 88 SER A CA 1
ATOM 706 C C . SER A 1 88 ? -7.540 -18.552 -18.070 1.00 68.00 88 SER A C 1
ATOM 708 O O . SER A 1 88 ? -8.621 -18.764 -18.623 1.00 68.00 88 SER A O 1
ATOM 710 N N . PRO A 1 89 ? -6.659 -17.683 -18.609 1.00 67.44 89 PRO A N 1
ATOM 711 C CA . PRO A 1 89 ? -6.882 -17.172 -19.948 1.00 67.44 89 PRO A CA 1
ATOM 712 C C . PRO A 1 89 ? -6.827 -18.354 -20.920 1.00 67.44 89 PRO A C 1
ATOM 714 O O . PRO A 1 89 ? -5.939 -19.208 -20.819 1.00 67.44 89 PRO A O 1
ATOM 717 N N . ASP A 1 90 ? -7.769 -18.404 -21.864 1.00 73.62 90 ASP A N 1
ATOM 718 C CA . ASP A 1 90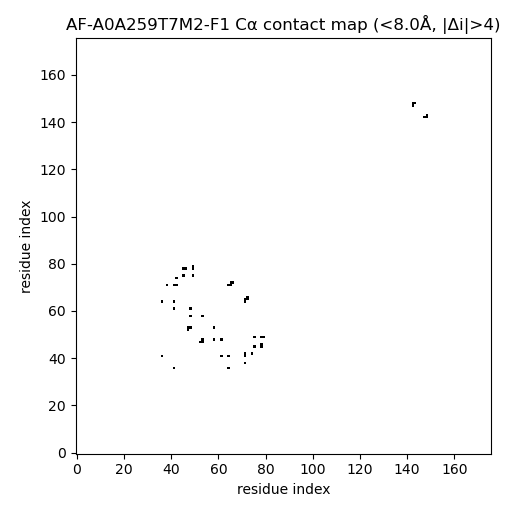 ? -7.687 -19.338 -22.983 1.00 73.62 90 ASP A CA 1
ATOM 719 C C . ASP A 1 90 ? -6.277 -19.272 -23.588 1.00 73.62 90 ASP A C 1
ATOM 721 O O . ASP A 1 90 ? -5.714 -18.172 -23.698 1.00 73.62 90 ASP A O 1
ATOM 725 N N . PRO A 1 91 ? -5.676 -20.414 -23.973 1.00 67.25 91 PRO A N 1
ATOM 726 C CA . PRO A 1 91 ? -4.355 -20.406 -24.573 1.00 67.25 91 PRO A CA 1
ATOM 727 C C . PRO A 1 91 ? -4.397 -19.487 -25.791 1.00 67.25 91 PRO A C 1
ATOM 729 O O . PRO A 1 91 ? -5.069 -19.775 -26.786 1.00 67.25 91 PRO A O 1
ATOM 732 N N . VAL A 1 92 ? -3.697 -18.354 -25.693 1.00 66.69 92 VAL A N 1
ATOM 733 C CA . VAL A 1 92 ? -3.587 -17.372 -26.770 1.00 66.69 92 VAL A CA 1
ATOM 734 C C . VAL A 1 92 ? -2.782 -18.038 -27.880 1.00 66.69 92 VAL A C 1
ATOM 736 O O . VAL A 1 92 ? -1.557 -17.991 -27.909 1.00 66.69 92 VAL A O 1
ATOM 739 N N . THR A 1 93 ? -3.488 -18.753 -28.751 1.00 67.38 93 THR A N 1
ATOM 740 C CA . THR A 1 93 ? -2.894 -19.668 -29.736 1.00 67.38 93 THR A CA 1
ATOM 741 C C . THR A 1 93 ? -2.331 -18.902 -30.938 1.00 67.38 93 THR A C 1
ATOM 743 O O . THR A 1 93 ? -1.618 -19.473 -31.753 1.00 67.38 93 THR A O 1
ATOM 746 N N . ASP A 1 94 ? -2.609 -17.598 -31.027 1.00 70.31 94 ASP A N 1
ATOM 747 C CA . ASP A 1 94 ? -2.348 -16.793 -32.221 1.00 70.31 94 ASP A CA 1
ATOM 748 C C . ASP A 1 94 ? -1.858 -15.375 -31.873 1.00 70.31 94 ASP A C 1
ATOM 750 O O . ASP A 1 94 ? -2.317 -14.368 -32.416 1.00 70.31 94 ASP A O 1
ATOM 754 N N . MET A 1 95 ? -0.949 -15.269 -30.895 1.00 71.38 95 MET A N 1
ATOM 755 C CA . MET A 1 95 ? -0.253 -14.005 -30.662 1.00 71.38 95 MET A CA 1
ATOM 756 C C . MET A 1 95 ? 0.904 -13.872 -31.658 1.00 71.38 95 MET A C 1
ATOM 758 O O . MET A 1 95 ? 1.764 -14.755 -31.688 1.00 71.38 95 MET A O 1
ATOM 762 N N . PRO A 1 96 ? 0.972 -12.788 -32.457 1.00 79.06 96 PRO A N 1
ATOM 763 C CA . PRO A 1 96 ? 2.147 -12.534 -33.277 1.00 79.06 96 PRO A CA 1
ATOM 764 C C . PRO A 1 96 ? 3.390 -12.459 -32.384 1.00 79.06 96 PRO A C 1
ATOM 766 O O . PRO A 1 96 ? 3.311 -12.035 -31.229 1.00 79.06 96 PRO A O 1
ATOM 769 N N . ASP A 1 97 ? 4.546 -12.860 -32.912 1.00 81.75 97 ASP A N 1
ATOM 770 C CA . ASP A 1 97 ? 5.813 -12.817 -32.182 1.00 81.75 97 ASP A CA 1
ATOM 771 C C . ASP A 1 97 ? 6.304 -11.367 -32.022 1.00 81.75 97 ASP A C 1
ATOM 773 O O . ASP A 1 97 ? 7.152 -10.857 -32.759 1.00 81.75 97 ASP A O 1
ATOM 777 N N . ILE A 1 98 ? 5.720 -10.684 -31.038 1.00 86.75 98 ILE A N 1
ATOM 778 C CA . ILE A 1 98 ? 6.091 -9.328 -30.630 1.00 86.75 98 ILE A CA 1
ATOM 779 C C . ILE A 1 98 ? 7.493 -9.341 -30.010 1.00 86.75 98 ILE A C 1
ATOM 781 O O . ILE A 1 98 ? 8.211 -8.349 -30.105 1.00 86.75 98 ILE A O 1
ATOM 785 N N . VAL A 1 99 ? 7.913 -10.462 -29.411 1.00 89.06 99 VAL A N 1
ATOM 786 C CA . VAL A 1 99 ? 9.219 -10.585 -28.754 1.00 89.06 99 VAL A CA 1
ATOM 787 C C . VAL A 1 99 ? 10.331 -10.407 -29.777 1.00 89.06 99 VAL A C 1
ATOM 789 O O . VAL A 1 99 ? 11.222 -9.588 -29.559 1.00 89.06 99 VAL A O 1
ATOM 792 N N . SER A 1 100 ? 10.258 -11.100 -30.913 1.00 86.44 100 SER A N 1
ATOM 793 C CA . SER A 1 100 ? 11.257 -10.959 -31.974 1.00 86.44 100 SER A CA 1
ATOM 794 C C . SER A 1 100 ? 11.315 -9.537 -32.531 1.00 86.44 100 SER A C 1
ATOM 796 O O . SER A 1 100 ? 12.410 -8.995 -32.679 1.00 86.44 100 SER A O 1
ATOM 798 N N . GLY A 1 101 ? 10.163 -8.900 -32.771 1.00 88.31 101 GLY A N 1
ATOM 799 C CA . GLY A 1 101 ? 10.106 -7.514 -33.252 1.00 88.31 101 GLY A CA 1
ATOM 800 C C . GLY A 1 101 ? 10.692 -6.508 -32.255 1.00 88.31 101 GLY A C 1
ATOM 801 O O . GLY A 1 101 ? 11.504 -5.665 -32.627 1.00 88.31 101 GLY A O 1
ATOM 802 N N . VAL A 1 102 ? 10.345 -6.632 -30.972 1.00 92.31 102 VAL A N 1
ATOM 803 C CA . VAL A 1 102 ? 10.860 -5.762 -29.902 1.00 92.31 102 VAL A CA 1
ATOM 804 C C . VAL A 1 102 ? 12.357 -5.975 -29.682 1.00 92.31 102 VAL A C 1
ATOM 806 O O . VAL A 1 102 ? 13.097 -5.009 -29.521 1.00 92.31 102 VAL A O 1
ATOM 809 N N . MET A 1 103 ? 12.827 -7.223 -29.690 1.00 92.06 103 MET A N 1
ATOM 810 C CA . MET A 1 103 ? 14.248 -7.523 -29.500 1.00 92.06 103 MET A CA 1
ATOM 811 C C . MET A 1 103 ? 15.094 -7.031 -30.669 1.00 92.06 103 MET A C 1
ATOM 813 O O . MET A 1 103 ? 16.233 -6.618 -30.458 1.00 92.06 103 MET A O 1
ATOM 817 N N . GLU A 1 104 ? 14.551 -7.049 -31.883 1.00 92.56 104 GLU A N 1
ATOM 818 C CA . GLU A 1 104 ? 15.225 -6.479 -33.042 1.00 92.56 104 GLU A CA 1
ATOM 819 C C . GLU A 1 104 ? 15.304 -4.952 -32.957 1.00 92.56 104 GLU A C 1
ATOM 821 O O . GLU A 1 104 ? 16.383 -4.387 -33.125 1.00 92.56 104 GLU A O 1
ATOM 826 N N . GLU A 1 105 ? 14.216 -4.291 -32.562 1.00 90.38 105 GLU A N 1
ATOM 827 C CA . GLU A 1 105 ? 14.198 -2.843 -32.336 1.00 90.38 105 GLU A CA 1
ATOM 828 C C . GLU A 1 105 ? 15.201 -2.422 -31.243 1.00 90.38 105 GLU A C 1
ATOM 830 O O . GLU A 1 105 ? 15.994 -1.502 -31.440 1.00 90.38 105 GLU A O 1
ATOM 835 N N . ILE A 1 106 ? 15.250 -3.131 -30.105 1.00 88.50 106 ILE A N 1
ATOM 836 C CA . ILE A 1 106 ? 16.190 -2.844 -29.004 1.00 88.50 106 ILE A CA 1
ATOM 837 C C . ILE A 1 106 ? 17.651 -2.941 -29.464 1.00 88.50 10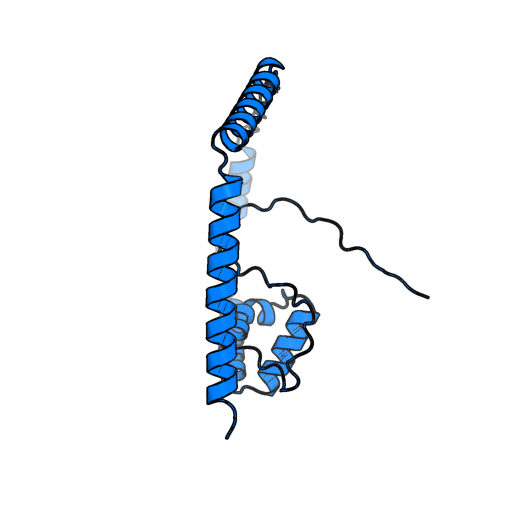6 ILE A C 1
ATOM 839 O O . ILE A 1 106 ? 18.476 -2.134 -29.037 1.00 88.50 106 ILE A O 1
ATOM 843 N N . ARG A 1 107 ? 17.992 -3.904 -30.332 1.00 88.44 107 ARG A N 1
ATOM 844 C CA . ARG A 1 107 ? 19.359 -4.046 -30.870 1.00 88.44 107 ARG A CA 1
ATOM 845 C C . ARG A 1 107 ? 19.757 -2.885 -31.771 1.00 88.44 107 ARG A C 1
ATOM 847 O O . ARG A 1 107 ? 20.941 -2.565 -31.852 1.00 88.44 107 ARG A O 1
ATOM 854 N N . GLN A 1 108 ? 18.787 -2.288 -32.456 1.00 90.00 108 GLN A N 1
ATOM 855 C CA . GLN A 1 108 ? 19.010 -1.166 -33.362 1.00 90.00 108 GLN A CA 1
ATOM 856 C C . GLN A 1 108 ? 19.054 0.178 -32.626 1.00 90.00 108 GLN A C 1
ATOM 858 O O . GLN A 1 108 ? 19.574 1.156 -33.169 1.00 90.00 108 GLN A O 1
ATOM 863 N N . MET A 1 109 ? 18.573 0.242 -31.378 1.00 83.25 109 MET A N 1
ATOM 864 C CA . MET A 1 109 ? 18.675 1.458 -30.582 1.00 83.25 109 MET A CA 1
ATOM 865 C C . MET A 1 109 ? 20.140 1.761 -30.232 1.00 83.25 109 MET A C 1
ATOM 867 O O . MET A 1 109 ? 20.853 0.899 -29.708 1.00 83.25 109 MET A O 1
ATOM 871 N N . PRO A 1 110 ? 20.613 3.001 -30.462 1.00 83.25 110 PRO A N 1
ATOM 872 C CA . PRO A 1 110 ? 21.927 3.405 -29.992 1.00 83.25 110 PRO A CA 1
ATOM 873 C C . PRO A 1 110 ? 21.967 3.299 -28.460 1.00 83.25 110 PRO A C 1
ATOM 875 O O . PRO A 1 110 ? 20.961 3.596 -27.805 1.00 83.25 110 PRO A O 1
ATOM 878 N N . PRO A 1 111 ? 23.112 2.917 -27.859 1.00 76.19 111 PRO A N 1
ATOM 879 C CA . PRO A 1 111 ? 23.234 2.912 -26.411 1.00 76.19 111 PRO A CA 1
ATOM 880 C C . PRO A 1 111 ? 22.875 4.307 -25.915 1.00 76.19 111 PRO A C 1
ATOM 882 O O . PRO A 1 111 ? 23.450 5.296 -26.381 1.00 76.19 111 PRO A O 1
ATOM 885 N N . LEU A 1 112 ? 21.899 4.386 -25.004 1.00 72.94 112 LEU A N 1
ATOM 886 C CA . LEU A 1 112 ? 21.544 5.640 -24.357 1.00 72.94 112 LEU A CA 1
ATOM 887 C C . LEU A 1 112 ? 22.846 6.223 -23.827 1.00 72.94 112 LEU A C 1
ATOM 889 O O . LEU A 1 112 ? 23.473 5.633 -22.944 1.00 72.94 112 LEU A O 1
ATOM 893 N N . ALA A 1 113 ? 23.287 7.338 -24.416 1.00 68.69 113 ALA A N 1
ATOM 894 C CA . ALA A 1 113 ? 24.438 8.056 -23.918 1.00 68.69 113 ALA A CA 1
ATOM 895 C C . ALA A 1 113 ? 24.143 8.298 -22.443 1.00 68.69 113 ALA A C 1
ATOM 897 O O . ALA A 1 113 ? 23.190 9.011 -22.114 1.00 68.69 113 ALA A O 1
ATOM 898 N N . VAL A 1 114 ? 24.893 7.625 -21.565 1.00 64.44 114 VAL A N 1
ATOM 899 C CA . VAL A 1 114 ? 24.796 7.835 -20.129 1.00 64.44 114 VAL A CA 1
ATOM 900 C C . VAL A 1 114 ? 25.100 9.306 -19.967 1.00 64.44 114 VAL A C 1
ATOM 902 O O . VAL A 1 114 ? 26.246 9.733 -20.101 1.00 64.44 114 VAL A O 1
ATOM 905 N N . ARG A 1 115 ? 24.044 10.102 -19.797 1.00 58.03 115 ARG A N 1
ATOM 906 C CA . ARG A 1 115 ? 24.148 11.525 -19.557 1.00 58.03 115 ARG A CA 1
ATOM 907 C C . ARG A 1 115 ? 24.845 11.596 -18.216 1.00 58.03 115 ARG A C 1
ATOM 909 O O . ARG A 1 115 ? 24.213 11.437 -17.175 1.00 58.03 115 ARG A O 1
ATOM 916 N N . SER A 1 116 ? 26.167 11.727 -18.251 1.00 60.84 116 SER A N 1
ATOM 917 C CA . SER A 1 116 ? 26.965 12.049 -17.090 1.00 60.84 116 SER A CA 1
ATOM 918 C C . SER A 1 116 ? 26.413 13.380 -16.618 1.00 60.84 116 SER A C 1
ATOM 920 O O . SER A 1 116 ? 26.677 14.440 -17.181 1.00 60.84 116 SER A O 1
ATOM 922 N N . LEU A 1 117 ? 25.514 13.310 -15.636 1.00 60.75 117 LEU A N 1
ATOM 923 C CA . LEU A 1 117 ? 25.063 14.491 -14.936 1.00 60.75 117 LEU A CA 1
ATOM 924 C C . LEU A 1 117 ? 26.348 15.178 -14.473 1.00 60.75 117 LEU A C 1
ATOM 926 O O . LEU A 1 117 ? 27.148 14.532 -13.782 1.00 60.75 117 LEU A O 1
ATOM 930 N N . PRO A 1 118 ? 26.602 16.443 -14.851 1.00 51.62 118 PRO A N 1
ATOM 931 C CA . PRO A 1 118 ? 27.641 17.183 -14.176 1.00 51.62 118 PRO A CA 1
ATOM 932 C C . PRO A 1 118 ? 27.251 17.141 -12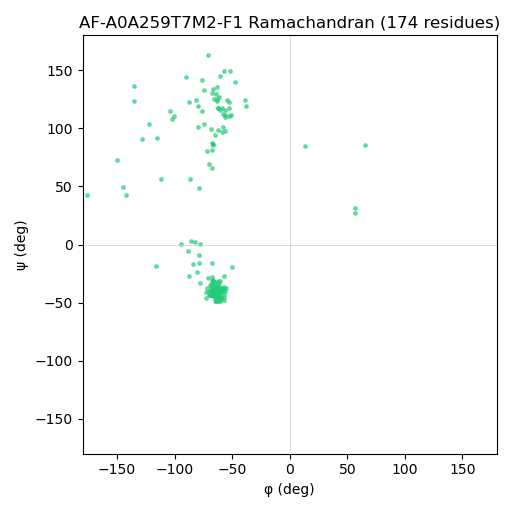.705 1.00 51.62 118 PRO A C 1
ATOM 934 O O . PRO A 1 118 ? 26.181 17.607 -12.313 1.00 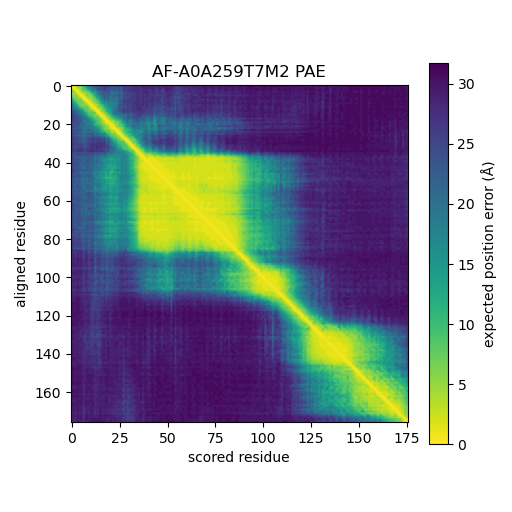51.62 118 PRO A O 1
ATOM 937 N N . ARG A 1 119 ? 28.092 16.503 -11.890 1.00 57.84 119 ARG A N 1
ATOM 938 C CA . ARG A 1 119 ? 27.962 16.505 -10.439 1.00 57.84 119 ARG A CA 1
ATOM 939 C C . ARG A 1 119 ? 28.300 17.912 -9.963 1.00 57.84 119 ARG A C 1
ATOM 941 O O . ARG A 1 119 ? 29.335 18.140 -9.344 1.00 57.84 119 ARG A O 1
ATOM 948 N N . SER A 1 120 ? 27.435 18.873 -10.266 1.00 53.78 120 SER A N 1
ATOM 949 C CA . SER A 1 120 ? 27.397 20.155 -9.594 1.00 53.78 120 SER A CA 1
ATOM 950 C C . SER A 1 120 ? 26.960 19.860 -8.167 1.00 53.78 120 SER A C 1
ATOM 952 O O . SER A 1 120 ? 25.776 19.866 -7.841 1.00 53.78 120 SER A O 1
ATOM 954 N N . ARG A 1 121 ? 27.932 19.533 -7.307 1.00 58.50 121 ARG A N 1
ATOM 955 C CA . ARG A 1 121 ? 27.765 19.710 -5.867 1.00 58.50 121 ARG A CA 1
ATOM 956 C C . ARG A 1 121 ? 27.334 21.167 -5.695 1.00 58.50 121 ARG A C 1
ATOM 958 O O . ARG A 1 121 ? 28.122 22.039 -6.075 1.00 58.50 121 ARG A O 1
ATOM 965 N N . PRO A 1 122 ? 26.132 21.473 -5.177 1.00 54.47 122 PRO A N 1
ATOM 966 C CA . PRO A 1 122 ? 25.870 22.835 -4.769 1.00 54.47 122 PRO A CA 1
ATOM 967 C C . PRO A 1 122 ? 26.906 23.127 -3.688 1.00 54.47 122 PRO A C 1
ATOM 969 O O . PRO A 1 122 ? 26.977 22.451 -2.661 1.00 54.47 122 PRO A O 1
ATOM 972 N N . ARG A 1 123 ? 27.797 24.075 -3.970 1.00 59.12 123 ARG A N 1
ATOM 973 C CA . ARG A 1 123 ? 28.681 24.662 -2.972 1.00 59.12 123 ARG A CA 1
ATOM 974 C C . ARG A 1 123 ? 27.762 25.441 -2.047 1.00 59.12 123 ARG A C 1
ATOM 976 O O . ARG A 1 123 ? 27.542 26.630 -2.246 1.00 59.12 123 ARG A O 1
ATOM 983 N N . GLU A 1 124 ? 27.143 24.724 -1.116 1.00 59.19 124 GLU A N 1
ATOM 984 C CA . GLU A 1 124 ? 26.267 25.287 -0.109 1.00 59.19 124 GLU A CA 1
ATOM 985 C C . GLU A 1 124 ? 27.120 26.237 0.726 1.00 59.19 124 GLU A C 1
ATOM 987 O O . GLU A 1 124 ? 27.976 25.853 1.525 1.00 59.19 124 GLU A O 1
ATOM 992 N N . SER A 1 125 ? 26.993 27.507 0.366 1.00 61.84 125 SER A N 1
ATOM 993 C CA . SER A 1 125 ? 27.785 28.603 0.881 1.00 61.84 125 SER A CA 1
ATOM 994 C C . SER A 1 125 ? 27.529 28.695 2.376 1.00 61.84 125 SER A C 1
ATOM 996 O O . SER A 1 125 ? 26.383 28.826 2.783 1.00 61.84 125 SER A O 1
ATOM 998 N N . GLN A 1 126 ? 28.575 28.689 3.206 1.00 65.56 126 GLN A N 1
ATOM 999 C CA . GLN A 1 126 ? 28.458 28.901 4.659 1.00 65.56 126 GLN A CA 1
ATOM 1000 C C . GLN A 1 126 ? 27.624 30.151 5.026 1.00 65.56 126 GLN A C 1
ATOM 1002 O O . GLN A 1 126 ? 27.082 30.234 6.126 1.00 65.56 126 GLN A O 1
ATOM 1007 N N . LYS A 1 127 ? 27.454 31.090 4.082 1.00 68.94 127 LYS A N 1
ATOM 1008 C CA . LYS A 1 127 ? 26.567 32.252 4.194 1.00 68.94 127 LYS A CA 1
ATOM 1009 C C . LYS A 1 127 ? 25.080 31.883 4.339 1.00 68.94 127 LYS A C 1
ATOM 1011 O O . LYS A 1 127 ? 24.379 32.596 5.046 1.00 68.94 127 LYS A O 1
ATOM 1016 N N . SER A 1 128 ? 24.594 30.787 3.737 1.00 75.00 128 SER A N 1
ATOM 1017 C CA . SER A 1 128 ? 23.200 30.334 3.915 1.00 75.00 128 SER A CA 1
ATOM 1018 C C . SER A 1 128 ? 22.959 29.850 5.342 1.00 75.00 128 SER A C 1
ATOM 1020 O O . SER A 1 128 ? 21.972 30.228 5.965 1.00 75.00 128 SER A O 1
ATOM 1022 N N . LYS A 1 129 ? 23.910 29.098 5.906 1.00 80.56 129 LYS A N 1
ATOM 1023 C CA . LYS A 1 129 ? 23.842 28.625 7.295 1.00 80.56 129 LYS A CA 1
ATOM 1024 C C . LYS A 1 129 ? 23.818 29.794 8.280 1.00 80.56 129 LYS A C 1
ATOM 1026 O O . LYS A 1 129 ? 22.976 29.810 9.170 1.00 80.56 129 LYS A O 1
ATOM 1031 N N . LEU A 1 130 ? 24.669 30.807 8.082 1.00 85.19 130 LEU A N 1
ATOM 1032 C CA . LEU A 1 130 ? 24.653 32.025 8.906 1.00 85.19 130 LEU A CA 1
ATOM 1033 C C . LEU A 1 130 ? 23.329 32.794 8.797 1.00 85.19 130 LEU A C 1
ATOM 1035 O O . LEU A 1 130 ? 22.828 33.273 9.811 1.00 85.19 130 LEU A O 1
ATOM 1039 N N . ALA A 1 131 ? 22.731 32.867 7.604 1.00 87.88 131 ALA A N 1
ATOM 1040 C CA . ALA A 1 131 ? 21.420 33.488 7.427 1.00 87.88 131 ALA A CA 1
ATOM 1041 C C . ALA A 1 131 ? 20.313 32.733 8.187 1.00 87.88 131 ALA A C 1
ATOM 1043 O O . ALA A 1 131 ? 19.480 33.366 8.833 1.00 87.88 131 ALA A O 1
ATOM 1044 N N . HIS A 1 132 ? 20.333 31.394 8.180 1.00 88.69 132 HIS A N 1
ATOM 1045 C CA . HIS A 1 132 ? 19.380 30.585 8.947 1.00 88.69 132 HIS A CA 1
ATOM 1046 C C . HIS A 1 132 ? 19.531 30.775 10.459 1.00 88.69 132 HIS A C 1
ATOM 1048 O O . HIS A 1 132 ? 18.529 30.961 11.148 1.00 88.69 132 HIS A O 1
ATOM 1054 N N . PHE A 1 133 ? 20.765 30.788 10.975 1.00 92.44 133 PHE A N 1
ATOM 1055 C CA . PHE A 1 133 ? 21.000 31.048 12.397 1.00 92.44 133 PHE A CA 1
ATOM 1056 C C . PHE A 1 133 ? 20.597 32.471 12.798 1.00 92.44 133 PHE A C 1
ATOM 1058 O O . PHE A 1 133 ? 19.993 32.654 13.852 1.00 92.44 133 PHE A O 1
ATOM 1065 N N . GLY A 1 134 ? 20.850 33.465 11.941 1.00 94.75 134 GLY A N 1
ATOM 1066 C CA . GLY A 1 134 ? 20.394 34.838 12.158 1.00 94.75 134 GLY A CA 1
ATOM 1067 C C . GLY A 1 134 ? 18.868 34.951 12.220 1.00 94.75 134 GLY A C 1
ATOM 1068 O O . GLY A 1 134 ? 18.337 35.574 13.137 1.00 94.75 134 GLY A O 1
ATOM 1069 N N . LEU A 1 135 ? 18.156 34.296 11.296 1.00 95.31 135 LEU A N 1
ATOM 1070 C CA . LEU A 1 135 ? 16.690 34.259 11.291 1.00 95.31 135 LEU A CA 1
ATOM 1071 C C . LEU A 1 135 ? 16.140 33.611 12.572 1.00 95.31 135 LEU A C 1
ATOM 1073 O O . LEU A 1 135 ? 15.244 34.167 13.203 1.00 95.31 135 LEU A O 1
ATOM 1077 N N . ALA A 1 136 ? 16.695 32.465 12.975 1.00 94.88 136 ALA A N 1
ATOM 1078 C CA . ALA A 1 136 ? 16.257 31.742 14.168 1.00 94.88 136 ALA A CA 1
ATOM 1079 C C . ALA A 1 136 ? 16.498 32.548 15.458 1.00 94.88 136 ALA A C 1
ATOM 1081 O O . ALA A 1 136 ? 15.618 32.615 16.320 1.00 94.88 136 ALA A O 1
ATOM 1082 N N . ALA A 1 137 ? 17.657 33.205 15.573 1.00 95.50 137 ALA A N 1
ATOM 1083 C CA . ALA A 1 137 ? 17.980 34.065 16.709 1.00 95.50 137 ALA A CA 1
ATOM 1084 C C . ALA A 1 137 ? 17.042 35.279 16.781 1.00 95.50 137 ALA A C 1
ATOM 1086 O O . ALA A 1 137 ? 16.533 35.594 17.854 1.00 95.50 137 ALA A O 1
ATOM 1087 N N . CYS A 1 138 ? 16.757 35.912 15.639 1.00 94.75 138 CYS A N 1
ATOM 1088 C CA . CYS A 1 138 ? 15.819 37.030 15.550 1.00 94.75 138 CYS A CA 1
ATOM 1089 C C . CYS A 1 138 ? 14.404 36.616 15.976 1.00 94.75 138 CYS A C 1
ATOM 1091 O O . CYS A 1 138 ? 13.808 37.262 16.834 1.00 94.75 138 CYS A O 1
ATOM 1093 N N . LEU A 1 139 ? 13.900 35.491 15.452 1.00 93.06 139 LEU A N 1
ATOM 1094 C CA . LEU A 1 139 ? 12.588 34.957 15.821 1.00 93.06 139 LEU A CA 1
ATOM 1095 C C . LEU A 1 139 ? 12.502 34.703 17.331 1.00 93.06 139 LEU A C 1
ATOM 1097 O O . LEU A 1 139 ? 11.559 35.141 17.982 1.00 93.06 139 LEU A O 1
ATOM 1101 N N . THR A 1 140 ? 13.514 34.044 17.896 1.00 90.81 140 THR A N 1
ATOM 1102 C CA . THR A 1 140 ? 13.575 33.739 19.332 1.00 90.81 140 THR A CA 1
ATOM 1103 C C . THR A 1 140 ? 13.609 35.012 20.179 1.00 90.81 140 THR A C 1
ATOM 1105 O O . THR A 1 140 ? 12.894 35.109 21.174 1.00 90.81 140 THR A O 1
ATOM 1108 N N . PHE A 1 141 ? 14.390 36.014 19.767 1.00 93.75 141 PHE A N 1
ATOM 1109 C CA . PHE A 1 141 ? 14.467 37.299 20.457 1.00 93.75 141 PHE A CA 1
ATOM 1110 C C . PHE A 1 141 ? 13.136 38.058 20.410 1.00 93.75 141 PHE A C 1
ATOM 1112 O O . PHE A 1 141 ? 12.700 38.578 21.432 1.00 93.75 141 PHE A O 1
ATOM 1119 N N . CYS A 1 142 ? 12.445 38.068 19.266 1.00 91.06 142 CYS A N 1
ATOM 1120 C CA . CYS A 1 142 ? 11.105 38.643 19.161 1.00 91.06 142 CYS A CA 1
ATOM 1121 C C . CYS A 1 142 ? 10.117 37.931 20.093 1.00 91.06 142 CYS A C 1
ATOM 1123 O O . CYS A 1 142 ? 9.420 38.596 20.853 1.00 91.06 142 CYS A O 1
ATOM 1125 N N . LEU A 1 143 ? 10.086 36.595 20.088 1.00 86.38 143 LEU A N 1
ATOM 1126 C CA . LEU A 1 143 ? 9.208 35.821 20.974 1.00 86.38 143 LEU A CA 1
ATOM 1127 C C . LEU A 1 143 ? 9.451 36.145 22.457 1.00 86.38 143 LEU A C 1
ATOM 1129 O O . LEU A 1 143 ? 8.498 36.215 23.233 1.00 86.38 143 LEU A O 1
ATOM 1133 N N . PHE A 1 144 ? 10.710 36.386 22.832 1.00 85.50 144 PHE A N 1
ATOM 1134 C CA . PHE A 1 144 ? 11.088 36.787 24.184 1.00 85.50 144 PHE A CA 1
ATOM 1135 C C . PHE A 1 144 ? 10.680 38.234 24.501 1.00 85.50 144 PHE A C 1
ATOM 1137 O O . PHE A 1 144 ? 10.075 38.491 25.537 1.00 85.50 144 PHE A O 1
ATOM 1144 N N . GLN A 1 145 ? 10.949 39.178 23.594 1.00 81.88 145 GLN A N 1
ATOM 1145 C CA . GLN A 1 145 ? 10.680 40.602 23.806 1.00 81.88 145 GLN A CA 1
ATOM 1146 C C . GLN A 1 145 ? 9.184 40.934 23.834 1.00 81.88 145 GLN A C 1
ATOM 1148 O O . GLN A 1 145 ? 8.773 41.813 24.589 1.00 81.88 145 GLN A O 1
ATOM 1153 N N . PHE A 1 146 ? 8.379 40.236 23.029 1.00 79.62 146 PHE A N 1
ATOM 1154 C CA . PHE A 1 146 ? 6.924 40.395 23.003 1.00 79.62 146 PHE A CA 1
ATOM 1155 C C . PHE A 1 146 ? 6.217 39.687 24.166 1.00 79.62 146 PHE A C 1
ATOM 1157 O O . PHE A 1 146 ? 4.992 39.729 24.224 1.00 79.62 146 PHE A O 1
ATOM 1164 N N . GLY A 1 147 ? 6.951 39.028 25.076 1.00 73.25 147 GLY A N 1
ATOM 1165 C CA . GLY A 1 147 ? 6.362 38.405 26.263 1.00 73.25 147 GLY A CA 1
ATOM 1166 C C . GLY A 1 147 ? 5.274 37.384 25.926 1.00 73.25 147 GLY A C 1
ATOM 1167 O O . GLY A 1 147 ? 4.375 37.154 26.726 1.00 73.25 147 GLY A O 1
ATOM 1168 N N . ILE A 1 148 ? 5.333 36.766 24.738 1.00 73.19 148 ILE A N 1
ATOM 1169 C CA . ILE A 1 148 ? 4.293 35.855 24.229 1.00 73.19 148 ILE A CA 1
ATOM 1170 C C . ILE A 1 148 ? 4.055 34.692 25.213 1.00 73.19 148 ILE A C 1
ATOM 1172 O O . ILE A 1 148 ? 2.936 34.200 25.334 1.00 73.19 148 ILE A O 1
ATOM 1176 N N . PHE A 1 149 ? 5.067 34.326 26.003 1.00 63.44 149 PHE A N 1
ATOM 1177 C CA . PHE A 1 149 ? 4.958 33.354 27.092 1.00 63.44 149 PHE A CA 1
ATOM 1178 C C . PHE A 1 149 ? 3.997 33.761 28.220 1.00 63.44 149 PHE A C 1
ATOM 1180 O O . PHE A 1 149 ? 3.361 32.880 28.791 1.00 63.44 149 PHE A O 1
ATOM 1187 N N . GLU A 1 150 ? 3.834 35.052 28.523 1.00 66.50 150 GLU A N 1
ATOM 1188 C CA . GLU A 1 150 ? 2.876 35.512 29.541 1.00 66.50 150 GLU A CA 1
ATOM 1189 C C . GLU A 1 150 ? 1.433 35.330 29.059 1.00 66.50 150 GLU A C 1
ATOM 1191 O O . GLU A 1 150 ? 0.586 34.801 29.781 1.00 66.50 150 GLU A O 1
ATOM 1196 N N . HIS A 1 151 ? 1.160 35.676 27.797 1.00 62.12 151 HIS A N 1
ATOM 1197 C CA . HIS A 1 151 ? -0.156 35.460 27.197 1.00 62.12 151 HIS A CA 1
ATOM 1198 C C . HIS A 1 151 ? -0.477 33.975 26.988 1.00 62.12 151 HIS A C 1
ATOM 1200 O O . HIS A 1 151 ? -1.620 33.569 27.202 1.00 62.12 151 HIS A O 1
ATOM 1206 N N . LEU A 1 152 ? 0.513 33.146 26.639 1.00 62.91 152 LEU A N 1
ATOM 1207 C CA . LEU A 1 152 ? 0.331 31.693 26.590 1.00 62.91 152 LEU A CA 1
ATOM 1208 C C . LEU A 1 152 ? 0.117 31.084 27.980 1.00 62.91 152 LEU A C 1
ATOM 1210 O O . LEU A 1 152 ? -0.738 30.218 28.114 1.00 62.91 152 LEU A O 1
ATOM 1214 N N . GLY A 1 153 ? 0.837 31.532 29.012 1.00 66.62 153 GLY A N 1
ATOM 1215 C CA . GLY A 1 153 ? 0.681 31.027 30.380 1.00 66.62 153 GLY A CA 1
ATOM 1216 C C . GLY A 1 153 ? -0.701 31.322 30.966 1.00 66.62 153 GLY A C 1
ATOM 1217 O O . GLY A 1 153 ? -1.342 30.431 31.534 1.00 66.62 153 GLY A O 1
ATOM 1218 N N . ASN A 1 154 ? -1.205 32.540 30.752 1.00 70.31 154 ASN A N 1
ATOM 1219 C CA . ASN A 1 154 ? -2.548 32.928 31.183 1.00 70.31 154 ASN A CA 1
ATOM 1220 C C . ASN A 1 154 ? -3.627 32.163 30.401 1.00 70.31 154 ASN A C 1
ATOM 1222 O O . ASN A 1 154 ? -4.540 31.609 31.011 1.00 70.31 154 ASN A O 1
ATOM 1226 N N . GLY A 1 155 ? -3.472 32.031 29.077 1.00 70.88 155 GLY A N 1
ATOM 1227 C CA . GLY A 1 155 ? -4.399 31.260 28.243 1.00 70.88 155 GLY A CA 1
ATOM 1228 C C . GLY A 1 155 ? -4.420 29.761 28.571 1.00 70.88 155 GLY A C 1
ATOM 1229 O O . GLY A 1 155 ? -5.482 29.141 28.562 1.00 70.88 155 GLY A O 1
ATOM 1230 N N . LEU A 1 156 ? -3.272 29.167 28.920 1.00 69.31 156 LEU A N 1
ATOM 1231 C CA . LEU A 1 156 ? -3.192 27.760 29.326 1.00 69.31 156 LEU A CA 1
ATOM 1232 C C . LEU A 1 156 ? -3.856 27.527 30.691 1.00 69.31 156 LEU A C 1
ATOM 1234 O O . LEU A 1 156 ? -4.534 26.519 30.891 1.00 69.31 156 LEU A O 1
ATOM 1238 N N . THR A 1 157 ? -3.685 28.468 31.622 1.00 75.88 157 THR A N 1
ATOM 1239 C CA . THR A 1 157 ? -4.299 28.409 32.956 1.00 75.88 157 THR A CA 1
ATOM 1240 C C . THR A 1 157 ? -5.821 28.522 32.861 1.00 75.88 157 THR A C 1
ATOM 1242 O O . THR A 1 157 ? -6.533 27.710 33.449 1.00 75.88 157 THR A O 1
ATOM 1245 N N . GLU A 1 158 ? -6.323 29.455 32.051 1.00 75.12 158 GLU A N 1
ATOM 1246 C CA . GLU A 1 158 ? -7.756 29.640 31.796 1.00 75.12 158 GLU A CA 1
ATOM 1247 C C . GLU A 1 158 ? -8.382 28.412 31.109 1.00 75.12 158 GLU A C 1
ATOM 1249 O O . GLU A 1 158 ? -9.425 27.912 31.539 1.00 75.12 158 GLU A O 1
ATOM 1254 N N . ALA A 1 159 ? -7.703 27.842 30.107 1.00 70.75 159 ALA A N 1
ATOM 1255 C CA . ALA A 1 159 ? -8.145 26.611 29.452 1.00 70.75 159 ALA A CA 1
ATOM 1256 C C . ALA A 1 159 ? -8.183 25.415 30.421 1.00 70.75 159 ALA A C 1
ATOM 1258 O O . ALA A 1 159 ? -9.122 24.618 30.392 1.00 70.75 159 ALA A O 1
ATOM 1259 N N . THR A 1 160 ? -7.199 25.310 31.317 1.00 74.75 160 THR A N 1
ATOM 1260 C CA . THR A 1 160 ? -7.136 24.239 32.322 1.00 74.75 160 THR A CA 1
ATOM 1261 C C . THR A 1 160 ? -8.251 24.382 33.363 1.00 74.75 160 THR A C 1
ATOM 1263 O O . THR A 1 160 ? -8.896 23.394 33.710 1.00 74.75 160 THR A O 1
ATOM 1266 N N . GLN A 1 161 ? -8.557 25.603 33.810 1.00 77.69 161 GLN A N 1
ATOM 1267 C CA . GLN A 1 161 ? -9.675 25.867 34.727 1.00 77.69 161 GLN A CA 1
ATOM 1268 C C . GLN A 1 161 ? -11.039 25.559 34.094 1.00 77.69 161 GLN A C 1
ATOM 1270 O O . GLN A 1 161 ? -11.914 24.971 34.735 1.00 77.69 161 GLN A O 1
ATOM 1275 N N . HIS A 1 162 ? -11.220 25.895 32.817 1.00 76.62 162 HIS A N 1
ATOM 1276 C CA . HIS A 1 162 ? -12.450 25.588 32.089 1.00 76.62 162 HIS A CA 1
ATOM 1277 C C . HIS A 1 162 ? -12.636 24.076 31.859 1.00 76.62 162 HIS A C 1
ATOM 1279 O O . HIS A 1 162 ? -13.758 23.572 31.872 1.00 76.62 162 HIS A O 1
ATOM 1285 N N . LEU A 1 163 ? -11.546 23.319 31.711 1.00 75.75 163 LEU A N 1
ATOM 1286 C CA . LEU A 1 163 ? -11.604 21.856 31.681 1.00 75.75 163 LEU A CA 1
ATOM 1287 C C . LEU A 1 163 ? -11.892 21.264 33.068 1.00 75.75 163 LEU A C 1
ATOM 1289 O O . LEU A 1 163 ? -12.718 20.361 33.168 1.00 75.75 163 LEU A O 1
ATOM 1293 N N . SER A 1 164 ? -11.293 21.804 34.134 1.00 76.69 164 SER A N 1
ATOM 1294 C CA . SER A 1 164 ? -11.548 21.365 35.516 1.00 76.69 164 SER A CA 1
ATOM 1295 C C . SER A 1 164 ? -13.020 21.522 35.902 1.00 76.69 164 SER A C 1
ATOM 1297 O O . SER A 1 164 ? -13.641 20.582 36.389 1.00 76.69 164 SER A O 1
ATOM 1299 N N . THR A 1 165 ? -13.615 22.678 35.606 1.00 75.69 165 THR A N 1
ATOM 1300 C CA . THR A 1 165 ? -15.032 22.950 35.904 1.00 75.69 165 THR A CA 1
ATOM 1301 C C . THR A 1 165 ? -15.983 22.076 35.088 1.00 75.69 165 THR A C 1
ATOM 1303 O O . THR A 1 165 ? -16.992 21.606 35.613 1.00 75.69 165 THR A O 1
ATOM 1306 N N . ARG A 1 166 ? -15.657 21.786 33.820 1.00 74.50 166 ARG A N 1
ATOM 1307 C CA . ARG A 1 166 ? -16.435 20.842 32.999 1.00 74.50 166 ARG A CA 1
ATOM 1308 C C . ARG A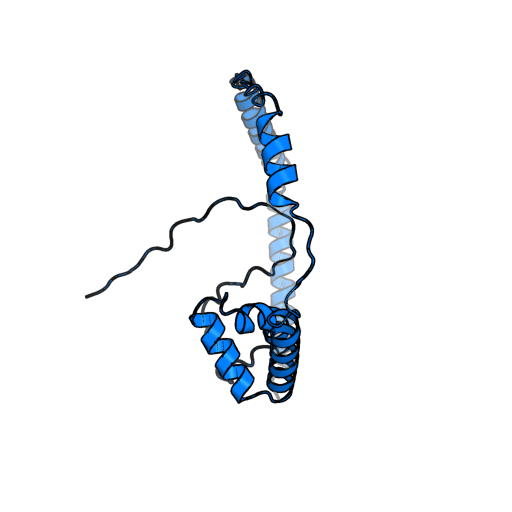 1 166 ? -16.369 19.414 33.533 1.00 74.50 166 ARG A C 1
ATOM 1310 O O . ARG A 1 166 ? -17.388 18.732 33.540 1.00 74.50 166 ARG A O 1
ATOM 1317 N N . VAL A 1 167 ? -15.203 18.969 33.998 1.00 76.50 167 VAL A N 1
ATOM 1318 C CA . VAL A 1 167 ? -15.044 17.636 34.598 1.00 76.50 167 VAL A CA 1
ATOM 1319 C C . VAL A 1 167 ? -15.803 17.541 35.923 1.00 76.50 167 VAL A C 1
ATOM 1321 O O . VAL A 1 167 ? -16.525 16.571 36.129 1.00 76.50 167 VAL A O 1
ATOM 1324 N N . GLU A 1 168 ? -15.733 18.557 36.786 1.00 74.12 168 GLU A N 1
ATOM 1325 C CA . GLU A 1 168 ? -16.507 18.601 38.037 1.00 74.12 168 GLU A CA 1
ATOM 1326 C C . GLU A 1 168 ? -18.022 18.569 37.798 1.00 74.12 168 GLU A C 1
ATOM 1328 O O . GLU A 1 168 ? -18.741 17.867 38.510 1.00 74.12 168 GLU A O 1
ATOM 1333 N N . HIS A 1 169 ? -18.516 19.276 36.776 1.00 68.31 169 HIS A N 1
ATOM 1334 C CA . HIS A 1 169 ? -19.933 19.247 36.405 1.00 68.31 169 HIS A CA 1
ATOM 1335 C C . HIS A 1 169 ? -20.379 17.847 35.963 1.00 68.31 169 HIS A C 1
ATOM 1337 O O . HIS A 1 169 ? -21.395 17.348 36.438 1.00 68.31 169 HIS A O 1
ATOM 1343 N N . ILE A 1 170 ? -19.576 17.177 35.128 1.00 71.38 170 ILE A N 1
ATOM 1344 C CA . ILE A 1 170 ? -19.841 15.804 34.671 1.00 71.38 170 ILE A CA 1
ATOM 1345 C C . ILE A 1 170 ? -19.826 14.819 35.850 1.00 71.38 170 ILE A C 1
ATOM 1347 O O . ILE A 1 170 ? -20.685 13.943 35.930 1.00 71.38 170 ILE A O 1
ATOM 1351 N N . PHE A 1 171 ? -18.898 14.971 36.799 1.00 73.50 171 PHE A N 1
ATOM 1352 C CA . PHE A 1 171 ? -18.859 14.138 38.006 1.00 73.50 171 PHE A CA 1
ATOM 1353 C C . PHE A 1 171 ? -20.057 14.370 38.935 1.00 73.50 171 PHE A C 1
ATOM 1355 O O . PHE A 1 171 ? -20.499 13.438 39.604 1.00 73.50 171 PHE A O 1
ATOM 1362 N N . LYS A 1 172 ? -20.598 15.591 38.971 1.00 71.81 172 LYS A N 1
ATOM 1363 C CA . LYS A 1 172 ? -21.767 15.937 39.786 1.00 71.81 172 LYS A CA 1
ATOM 1364 C C . LYS A 1 172 ? -23.086 15.464 39.164 1.00 71.81 172 LYS A C 1
ATOM 1366 O O . LYS A 1 172 ? -23.991 15.100 39.905 1.00 71.81 172 LYS A O 1
ATOM 1371 N N . GLU A 1 173 ? -23.187 15.440 37.835 1.00 65.38 173 GLU A N 1
ATOM 1372 C CA . GLU A 1 173 ? -24.343 14.896 37.101 1.00 65.38 173 GLU A CA 1
ATOM 1373 C C . GLU A 1 173 ? -24.310 13.362 36.974 1.00 65.38 173 GLU A C 1
ATOM 1375 O O . GLU A 1 173 ? -25.353 12.734 36.813 1.00 65.38 173 GLU A O 1
ATOM 1380 N N . GLY A 1 174 ? -23.126 12.746 37.069 1.00 56.59 174 GLY A N 1
ATOM 1381 C CA . GLY A 1 174 ? -22.927 11.294 36.998 1.00 56.59 174 GLY A CA 1
ATOM 1382 C C . GLY A 1 174 ? -23.087 10.533 38.321 1.00 56.59 174 GLY A C 1
ATOM 1383 O O . GLY A 1 174 ? -22.854 9.324 38.341 1.00 56.59 174 GLY A O 1
ATOM 1384 N N . ASN A 1 175 ? -23.457 11.202 39.416 1.00 46.22 175 ASN A N 1
ATOM 1385 C CA . ASN A 1 175 ? -23.750 10.561 40.698 1.00 46.22 175 ASN A CA 1
ATOM 1386 C C . ASN A 1 175 ? -25.281 10.432 40.869 1.00 46.22 175 ASN A C 1
ATOM 1388 O O . ASN A 1 175 ? -25.927 11.474 40.996 1.00 46.22 175 ASN A O 1
ATOM 1392 N N . PRO A 1 176 ? -25.869 9.216 40.832 1.00 55.88 176 PRO A N 1
ATOM 1393 C CA . PRO A 1 176 ? -27.298 9.020 41.086 1.00 55.88 176 PRO A CA 1
ATOM 1394 C C . PRO A 1 176 ? -27.706 9.406 42.515 1.00 55.88 176 PRO A C 1
ATOM 1396 O O . PRO A 1 176 ? -26.854 9.323 43.433 1.00 55.88 176 PRO A O 1
#

Secondary structure (DSSP, 8-state):
--------------SS----PPP-----S---S-----HHHHHHHHHHHHTT-S-HHHHHHHHHHHTT-HHHHHHHHHHHHHHHHHH-----TT---HHHHHHHHHHHSPP--------------HHHHHHHHHHHHHHHHHHHHTTHHHHHHHHHHHHHHHHHHHHHHHHHHS--

Nearest PDB structures (foldseek):
  3hug-assembly6_P  TM=7.390E-01  e=1.122E-01  Mycobacterium tuberculosis H37Rv
  8z6g-assembly3_E  TM=6.217E-01  e=1.175E+00  Pseudomonas aeruginosa
  7aju-assembly1_DN  TM=2.967E-01  e=4.937E+00  Saccharomyces cerevisiae S288C
  3jbn-assembly1_U  TM=2.198E-01  e=4.937E+00  Plasmodium falciparum 3D7
  6tdw-assembly1_H  TM=1.858E-01  e=6.409E+00  Euglena gracilis

Foldseek 3Di:
DDDDDDDDDDDDPDDDDPPPDPPPDDDDPPDPPPDDDDLVVLLVCLLCLLVVNDDPVVNVVSVVNCVVDVVSVVSSVVSNVVVVVVVDDPPPPDDPPVVVVVVVVVVPDDPPPPPPDPPPPPPPDVVVVVVVVVVVVVVVVVCVVVPVVVVVVVVVVVVVVVVVVVVVVVVVVPDD

Mean predicted aligned error: 21.57 Å